Protein AF-I3E205-F1 (afdb_monomer_lite)

InterPro domains:
  IPR008884 Macrocin-O-methyltransferase [PF05711] (7-152)
  IPR008884 Macrocin-O-methyltransferase [PTHR40036] (7-154)
  IPR029063 S-adenosyl-L-methionine-dependent methyltransferase superfamily [G3DSA:3.40.50.150] (1-160)
  IPR029063 S-adenosyl-L-methionine-dependent methyltransferase superfamily [SSF53335] (10-136)

Radius of gyration: 16.09 Å; chains: 1; bounding box: 42×40×38 Å

Foldseek 3Di:
DLVVLPPPFFEAEAEDCQLNPPLVVNLVCCLVVPVPPLRHAREYEDQLQAAQDADPLQCPDPVSVVDPQRDHSRSHDPDRSVVVVVVVQLVSLVPGPPSVRRRYHYDHDDLLPRLVVVCVVCVVGAHSAYEEESSHDRSSVSCCVRHVVRYDPVCSVVCVVVHDYHPNCVVPPD

Secondary structure (DSSP, 8-state):
-HHHHTTS-SEEEEE--TTSHHHHHHHHHHHHH-TT-TT--EEEEE-SSS-S---GGGG-STTTTT-TT-STTTT--SS-HHHHHHHHHHHHHHTSTTTTS--EEEEES-HHHHHHHHHHH-TT--EEEEEE---SHHHHHHHHHHHGGGB-HHHHHHHTTT-PBPTTTTTT--

Structure (mmCIF, N/CA/C/O backbone):
data_AF-I3E205-F1
#
_entry.id   AF-I3E205-F1
#
loop_
_atom_site.group_PDB
_atom_site.id
_atom_site.type_symbol
_atom_site.label_atom_id
_atom_site.label_alt_id
_atom_site.label_comp_id
_atom_site.label_asym_id
_atom_site.label_entity_id
_atom_site.label_seq_id
_atom_site.pdbx_PDB_ins_code
_atom_site.Cartn_x
_atom_site.Cartn_y
_atom_site.Cartn_z
_atom_site.occupancy
_atom_site.B_iso_or_equiv
_atom_site.auth_seq_id
_atom_site.auth_comp_id
_atom_site.auth_asym_id
_atom_site.auth_atom_id
_atom_site.pdbx_PDB_model_num
ATOM 1 N N . MET A 1 1 ? 8.283 5.336 11.218 1.00 75.75 1 MET A N 1
ATOM 2 C CA . MET A 1 1 ? 7.504 5.588 9.987 1.00 75.75 1 MET A CA 1
ATOM 3 C C . MET A 1 1 ? 6.015 5.644 10.292 1.00 75.75 1 MET A C 1
ATOM 5 O O . MET A 1 1 ? 5.513 6.744 10.463 1.00 75.75 1 MET A O 1
ATOM 9 N N . PHE A 1 2 ? 5.347 4.506 10.512 1.00 86.38 2 PHE A N 1
ATOM 10 C CA . PHE A 1 2 ? 3.893 4.426 10.736 1.00 86.38 2 PHE A CA 1
ATOM 11 C C . PHE A 1 2 ? 3.323 5.418 11.772 1.00 86.38 2 PHE A C 1
ATOM 13 O O . PHE A 1 2 ? 2.336 6.096 11.519 1.00 86.38 2 PHE A O 1
ATOM 20 N N . LYS A 1 3 ? 3.976 5.591 12.929 1.00 87.44 3 LYS A N 1
ATOM 21 C CA . LYS A 1 3 ? 3.505 6.533 13.967 1.00 87.44 3 LYS A CA 1
ATOM 22 C C . LYS A 1 3 ? 3.392 7.990 13.487 1.00 87.44 3 LYS A C 1
ATOM 24 O O . LYS A 1 3 ? 2.627 8.749 14.062 1.00 87.44 3 LYS A O 1
ATOM 29 N N . LYS A 1 4 ? 4.139 8.388 12.447 1.00 85.38 4 LYS A N 1
ATOM 30 C CA . LYS A 1 4 ? 4.081 9.748 11.885 1.00 85.38 4 LYS A CA 1
ATOM 31 C C . LYS A 1 4 ? 2.801 9.998 11.084 1.00 85.38 4 LYS A C 1
ATOM 33 O O . LYS A 1 4 ? 2.385 11.145 11.009 1.00 85.38 4 LYS A O 1
ATOM 38 N N . GLN A 1 5 ? 2.187 8.951 10.523 1.00 87.50 5 GLN A N 1
ATOM 39 C CA . GLN A 1 5 ? 0.970 9.078 9.712 1.00 87.50 5 GLN A CA 1
ATOM 40 C C . GLN A 1 5 ? -0.332 8.879 10.505 1.00 87.50 5 GLN A C 1
ATOM 42 O O . GLN A 1 5 ? -1.409 9.138 9.987 1.00 87.50 5 GLN A O 1
ATOM 47 N N . ILE A 1 6 ? -0.260 8.461 11.772 1.00 88.75 6 ILE A N 1
ATOM 48 C CA . ILE A 1 6 ? -1.429 8.011 12.549 1.00 88.75 6 ILE A CA 1
ATOM 49 C C . ILE A 1 6 ? -2.541 9.074 12.675 1.00 88.75 6 ILE A C 1
ATOM 51 O O . ILE A 1 6 ? -3.726 8.768 12.618 1.00 88.75 6 ILE A O 1
ATOM 55 N N . ASN A 1 7 ? -2.168 10.354 12.766 1.00 88.00 7 ASN A N 1
ATOM 56 C CA . ASN A 1 7 ? -3.118 11.468 12.889 1.00 88.00 7 ASN A CA 1
ATOM 57 C C . ASN A 1 7 ? -3.570 12.033 11.533 1.00 88.00 7 ASN A C 1
ATOM 59 O O . ASN A 1 7 ? -4.325 13.001 11.479 1.00 88.00 7 ASN A O 1
ATOM 63 N N . ILE A 1 8 ? -3.100 11.447 10.435 1.00 88.44 8 ILE A N 1
ATOM 64 C CA . ILE A 1 8 ? -3.423 11.842 9.066 1.00 88.44 8 ILE A CA 1
ATOM 65 C C . ILE A 1 8 ? -4.594 10.994 8.603 1.00 88.44 8 ILE A C 1
ATOM 67 O O . ILE A 1 8 ? -4.563 9.778 8.766 1.00 88.44 8 ILE A O 1
ATOM 71 N N . LYS A 1 9 ? -5.628 11.587 8.010 1.00 89.56 9 LYS A N 1
ATOM 72 C CA . LYS A 1 9 ? -6.724 10.810 7.417 1.00 89.56 9 LYS A CA 1
ATOM 73 C C . LYS A 1 9 ? -6.319 10.283 6.045 1.00 89.56 9 LYS A C 1
ATOM 75 O O . LYS A 1 9 ? -5.688 10.994 5.275 1.00 89.56 9 LYS A O 1
ATOM 80 N N . GLY A 1 10 ? -6.700 9.046 5.747 1.00 92.50 10 GLY A N 1
ATOM 81 C CA . GLY A 1 10 ? -6.469 8.428 4.445 1.00 92.50 10 GLY A CA 1
ATOM 82 C C . GLY A 1 10 ? -5.969 6.995 4.543 1.00 92.50 10 GLY A C 1
ATOM 83 O O . GLY A 1 10 ? -5.790 6.450 5.633 1.00 92.50 10 GLY A O 1
ATOM 84 N N . SER A 1 11 ? -5.753 6.404 3.381 1.00 95.44 11 SER A N 1
ATOM 85 C CA . SER A 1 11 ? -5.213 5.060 3.220 1.00 95.44 11 SER A CA 1
ATOM 86 C C . SER A 1 11 ? -3.692 5.097 3.092 1.00 95.44 11 SER A C 1
ATOM 88 O O . SER A 1 11 ? -3.109 6.121 2.728 1.00 95.44 11 SER A O 1
ATOM 90 N N . ILE A 1 12 ? -3.061 3.967 3.392 1.00 94.88 12 ILE A N 1
ATOM 91 C CA . ILE A 1 12 ? -1.647 3.728 3.116 1.00 94.88 12 ILE A CA 1
ATOM 92 C C . ILE A 1 12 ? -1.560 3.072 1.744 1.00 94.88 12 ILE A C 1
ATOM 94 O O . ILE A 1 12 ? -2.228 2.065 1.512 1.00 94.88 12 ILE A O 1
ATOM 98 N N . ILE A 1 13 ? -0.756 3.653 0.860 1.00 95.81 13 ILE A N 1
ATOM 99 C CA . ILE A 1 13 ? -0.499 3.143 -0.482 1.00 95.81 13 ILE A CA 1
ATOM 100 C C . ILE A 1 13 ? 0.923 2.594 -0.538 1.00 95.81 13 ILE A C 1
ATOM 102 O O . ILE A 1 13 ? 1.871 3.293 -0.173 1.00 95.81 13 ILE A O 1
ATOM 106 N N . GLU A 1 14 ? 1.055 1.367 -1.022 1.00 94.56 14 GLU A N 1
ATOM 107 C CA . GLU A 1 14 ? 2.317 0.705 -1.332 1.00 94.56 14 GLU A CA 1
ATOM 108 C C . GLU A 1 14 ? 2.375 0.400 -2.827 1.00 94.56 14 GLU A C 1
ATOM 110 O O . GLU A 1 14 ? 1.424 -0.112 -3.415 1.00 94.56 14 GLU A O 1
ATOM 115 N N . CYS A 1 15 ? 3.481 0.784 -3.443 1.00 93.12 15 CYS A N 1
ATOM 116 C CA . CYS A 1 15 ? 3.749 0.666 -4.866 1.00 93.12 15 CYS A CA 1
ATOM 117 C C . CYS A 1 15 ? 4.943 -0.275 -5.032 1.00 93.12 15 CYS A C 1
ATOM 119 O O . CYS A 1 15 ? 6.055 0.153 -4.749 1.00 93.12 15 CYS A O 1
ATOM 121 N N . GLY A 1 16 ? 4.713 -1.523 -5.439 1.00 90.56 16 GLY A N 1
ATOM 122 C CA . GLY A 1 16 ? 5.689 -2.614 -5.354 1.00 90.56 16 GLY A CA 1
ATOM 123 C C . GLY A 1 16 ? 5.453 -3.424 -4.080 1.00 90.56 16 GLY A C 1
ATOM 124 O O . GLY A 1 16 ? 5.937 -3.071 -3.012 1.00 90.56 16 GLY A O 1
ATOM 125 N N . VAL A 1 17 ? 4.645 -4.477 -4.187 1.00 91.56 17 VAL A N 1
ATOM 126 C CA . VAL A 1 17 ? 4.243 -5.361 -3.082 1.00 91.56 17 VAL A CA 1
ATOM 127 C C . VAL A 1 17 ? 5.201 -6.543 -2.957 1.00 91.56 17 VAL A C 1
ATOM 129 O O . VAL A 1 17 ? 5.512 -6.961 -1.837 1.00 91.56 17 VAL A O 1
ATOM 132 N N . HIS A 1 18 ? 5.668 -7.093 -4.082 1.00 89.38 18 HIS A N 1
ATOM 133 C CA . HIS A 1 18 ? 6.483 -8.307 -4.142 1.00 89.38 18 HIS A CA 1
ATOM 134 C C . HIS A 1 18 ?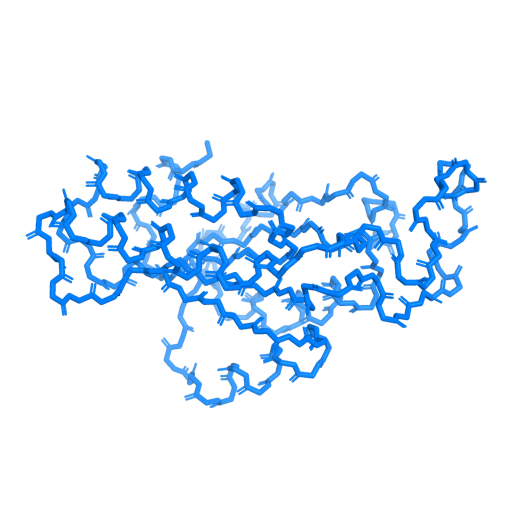 5.853 -9.429 -3.280 1.00 89.38 18 HIS A C 1
ATOM 136 O O . HIS A 1 18 ? 4.658 -9.691 -3.390 1.00 89.38 18 HIS A O 1
ATOM 142 N N . HIS A 1 19 ? 6.598 -10.045 -2.355 1.00 89.56 19 HIS A N 1
ATOM 143 C CA . HIS A 1 19 ? 6.080 -11.045 -1.400 1.00 89.56 19 HIS A CA 1
ATOM 144 C C . HIS A 1 19 ? 5.185 -10.480 -0.268 1.00 89.56 19 HIS A C 1
ATOM 146 O O . HIS A 1 19 ? 4.924 -11.160 0.722 1.00 89.56 19 HIS A O 1
ATOM 152 N N . GLY A 1 20 ? 4.763 -9.215 -0.332 1.00 91.25 20 GLY A N 1
ATOM 153 C CA . GLY A 1 20 ? 3.783 -8.607 0.579 1.00 91.25 20 GLY A CA 1
ATOM 154 C C . GLY A 1 20 ? 4.269 -8.286 1.992 1.00 91.25 20 GLY A C 1
ATOM 155 O O . GLY A 1 20 ? 3.461 -7.964 2.867 1.00 91.25 20 GLY A O 1
ATOM 156 N N . SER A 1 21 ? 5.581 -8.327 2.242 1.00 91.56 21 SER A N 1
ATOM 157 C CA . SER A 1 21 ? 6.150 -8.012 3.561 1.00 91.56 21 SER A CA 1
ATOM 158 C C . SER A 1 21 ? 5.799 -6.597 4.050 1.00 91.56 21 SER A C 1
ATOM 160 O O . SER A 1 21 ? 5.453 -6.427 5.224 1.00 91.56 21 SER A O 1
ATOM 162 N N . GLY A 1 22 ? 5.827 -5.600 3.158 1.00 92.62 22 GLY A N 1
ATOM 163 C CA . GLY A 1 22 ? 5.461 -4.216 3.459 1.00 92.62 22 GLY A CA 1
ATOM 164 C C . GLY A 1 22 ? 3.970 -4.087 3.748 1.00 92.62 22 GLY A C 1
ATOM 165 O O . GLY A 1 22 ? 3.590 -3.715 4.864 1.00 92.62 22 GLY A O 1
ATOM 166 N N . VAL A 1 23 ? 3.131 -4.515 2.800 1.00 96.12 23 VAL A N 1
ATOM 167 C CA . VAL A 1 23 ? 1.665 -4.469 2.915 1.00 96.12 23 VAL A CA 1
ATOM 168 C C . VAL A 1 23 ? 1.189 -5.113 4.220 1.00 96.12 23 VAL A C 1
ATOM 170 O O . VAL A 1 23 ? 0.423 -4.506 4.980 1.00 96.12 23 VAL A O 1
ATOM 173 N N . MET A 1 24 ? 1.694 -6.305 4.547 1.00 97.06 24 MET A N 1
ATOM 174 C CA . MET A 1 24 ? 1.312 -7.010 5.770 1.00 97.06 24 MET A CA 1
ATOM 175 C C . MET A 1 24 ? 1.871 -6.354 7.034 1.00 97.06 24 MET A C 1
ATOM 177 O O . MET A 1 24 ? 1.205 -6.360 8.075 1.00 97.06 24 MET A O 1
ATOM 181 N N . ALA A 1 25 ? 3.056 -5.740 6.978 1.00 96.00 25 ALA A N 1
ATOM 182 C CA . ALA A 1 25 ? 3.576 -4.954 8.093 1.00 96.00 25 ALA A CA 1
ATOM 183 C C . ALA A 1 25 ? 2.689 -3.733 8.376 1.00 96.00 25 ALA A C 1
ATOM 185 O O . ALA A 1 25 ? 2.345 -3.485 9.536 1.00 96.00 25 ALA A O 1
ATOM 186 N N . TRP A 1 26 ? 2.255 -2.998 7.346 1.00 95.94 26 TRP A N 1
ATOM 187 C CA . TRP A 1 26 ? 1.329 -1.876 7.520 1.00 95.94 26 TRP A CA 1
ATOM 188 C C . TRP A 1 26 ? -0.023 -2.321 8.066 1.00 95.94 26 TRP A C 1
ATOM 190 O O . TRP A 1 26 ? -0.559 -1.666 8.964 1.00 95.94 26 TRP A O 1
ATOM 200 N N . ALA A 1 27 ? -0.545 -3.449 7.581 1.00 96.06 27 ALA A N 1
ATOM 201 C CA . ALA A 1 27 ? -1.798 -4.023 8.053 1.00 96.06 27 ALA A CA 1
ATOM 202 C C . ALA A 1 27 ? -1.729 -4.361 9.549 1.00 96.06 27 ALA A C 1
ATOM 204 O O . ALA A 1 27 ? -2.561 -3.890 10.331 1.00 96.06 27 ALA A O 1
ATOM 205 N N . LYS A 1 28 ? -0.685 -5.086 9.973 1.00 95.56 28 LYS A N 1
ATOM 206 C CA . LYS A 1 28 ? -0.458 -5.460 11.378 1.00 95.56 28 LYS A CA 1
ATOM 207 C C . LYS A 1 28 ? -0.245 -4.243 12.274 1.00 95.56 28 LYS A C 1
ATOM 209 O O . LYS A 1 28 ? -0.844 -4.159 13.345 1.00 95.56 28 LYS A O 1
ATOM 214 N N . LEU A 1 29 ? 0.554 -3.269 11.832 1.00 95.56 29 LEU A N 1
ATOM 215 C CA . LEU A 1 29 ? 0.761 -2.021 12.573 1.00 95.56 29 LEU A CA 1
ATOM 216 C C . LEU A 1 29 ? -0.538 -1.223 12.716 1.00 95.56 29 LEU A C 1
ATOM 218 O O . LEU A 1 29 ? -0.803 -0.696 13.794 1.00 95.56 29 LEU A O 1
ATOM 222 N N . SER A 1 30 ? -1.364 -1.163 11.668 1.00 95.12 30 SER A N 1
ATOM 223 C CA . SER A 1 30 ? -2.660 -0.488 11.732 1.00 95.12 30 SER A CA 1
ATOM 224 C C . SER A 1 30 ? -3.638 -1.208 12.652 1.00 95.12 30 SER A C 1
ATOM 226 O O . SER A 1 30 ? -4.279 -0.551 13.463 1.00 95.12 30 SER A O 1
ATOM 228 N N . ALA A 1 31 ? -3.721 -2.537 12.603 1.00 94.25 31 ALA A N 1
ATOM 229 C CA . ALA A 1 31 ? -4.569 -3.290 13.525 1.00 94.25 31 ALA A CA 1
ATOM 230 C C . ALA A 1 31 ? -4.130 -3.124 14.991 1.00 94.25 31 ALA A C 1
ATOM 232 O O . ALA A 1 31 ? -4.979 -2.998 15.870 1.00 94.25 31 ALA A O 1
ATOM 233 N N . ALA A 1 32 ? -2.821 -3.073 15.254 1.00 94.25 32 ALA A N 1
ATOM 234 C CA . ALA A 1 32 ? -2.285 -2.938 16.606 1.00 94.25 32 ALA A CA 1
ATOM 235 C C . ALA A 1 32 ? -2.406 -1.513 17.176 1.00 94.25 32 ALA A C 1
ATOM 237 O O . ALA A 1 32 ? -2.683 -1.342 18.361 1.00 94.25 32 ALA A O 1
ATOM 238 N N . LEU A 1 33 ? -2.159 -0.486 16.358 1.00 94.81 33 LEU A N 1
ATOM 239 C CA . LEU A 1 33 ? -2.061 0.907 16.817 1.00 94.81 33 LEU A CA 1
ATOM 240 C C . LEU A 1 33 ? -3.324 1.730 16.540 1.00 94.81 33 LEU A C 1
ATOM 242 O O . LEU A 1 33 ? -3.542 2.750 17.189 1.00 94.81 33 LEU A O 1
ATOM 246 N N . GLU A 1 34 ? -4.150 1.303 15.586 1.00 93.31 34 GLU A N 1
ATOM 247 C CA . GLU A 1 34 ? -5.383 1.970 15.166 1.00 93.31 34 GLU A CA 1
ATOM 248 C C . GLU A 1 34 ? -6.544 0.956 14.997 1.00 93.31 34 GLU A C 1
ATOM 250 O O . GLU A 1 34 ? -7.165 0.903 13.927 1.00 93.31 34 GLU A O 1
ATOM 255 N N . PRO A 1 35 ? -6.889 0.150 16.024 1.00 88.25 35 PRO A N 1
ATOM 256 C CA . PRO A 1 35 ? -7.815 -0.986 15.888 1.00 88.25 35 PRO A CA 1
ATOM 257 C C . PRO A 1 35 ? -9.214 -0.608 15.376 1.00 88.25 35 PRO A C 1
ATOM 259 O O . PRO A 1 35 ? -9.888 -1.429 14.761 1.00 88.25 35 PRO A O 1
ATOM 262 N N . TYR A 1 36 ? -9.633 0.647 15.574 1.00 89.94 36 TYR A N 1
ATOM 263 C CA . TYR A 1 36 ? -10.939 1.169 15.154 1.00 89.94 36 TYR A CA 1
ATOM 264 C C . TYR A 1 36 ? -10.900 2.011 13.866 1.00 89.94 36 TYR A C 1
ATOM 266 O O . TYR A 1 36 ? -11.919 2.556 13.438 1.00 89.94 36 TYR A O 1
ATOM 274 N N . ALA A 1 37 ? -9.736 2.160 13.223 1.00 89.38 37 ALA A N 1
ATOM 275 C CA . ALA A 1 37 ? -9.597 2.984 12.024 1.00 89.38 37 ALA A CA 1
ATOM 276 C C . ALA A 1 37 ? -10.047 2.238 10.757 1.00 89.38 37 ALA A C 1
ATOM 278 O O . ALA A 1 37 ? -9.229 1.766 9.966 1.00 89.38 37 ALA A O 1
ATOM 279 N N . LEU A 1 38 ? -11.362 2.187 10.534 1.00 87.38 38 LEU A N 1
ATOM 280 C CA . LEU A 1 38 ? -11.978 1.604 9.329 1.00 87.38 38 LEU A CA 1
ATOM 281 C C . LEU A 1 38 ? -11.605 2.335 8.030 1.00 87.38 38 LEU A C 1
ATOM 283 O O . LEU A 1 38 ? -11.555 1.744 6.959 1.00 87.38 38 LEU A O 1
ATOM 287 N N . HIS A 1 39 ? -11.317 3.631 8.130 1.00 87.69 39 HIS A N 1
ATOM 288 C CA . HIS A 1 39 ? -10.903 4.466 7.002 1.00 87.69 39 HIS A CA 1
ATOM 289 C C . HIS A 1 39 ? -9.430 4.265 6.612 1.00 87.69 39 HIS A C 1
ATOM 291 O O . HIS A 1 39 ? -9.012 4.738 5.559 1.00 87.69 39 HIS A O 1
ATOM 297 N N . ARG A 1 40 ? -8.637 3.583 7.453 1.00 94.00 40 ARG A N 1
ATOM 298 C CA . ARG A 1 40 ? -7.233 3.267 7.180 1.00 94.00 40 ARG A CA 1
ATOM 299 C C . ARG A 1 40 ? -7.159 1.944 6.428 1.00 94.00 40 ARG A C 1
ATOM 301 O O . ARG A 1 40 ? -6.990 0.896 7.054 1.00 94.00 40 ARG A O 1
ATOM 308 N N . ARG A 1 41 ? -7.311 1.998 5.108 1.00 96.31 41 ARG A N 1
ATOM 309 C CA . ARG A 1 41 ? -7.056 0.851 4.228 1.00 96.31 41 ARG A CA 1
ATOM 310 C C . ARG A 1 41 ? -5.570 0.782 3.886 1.00 96.31 41 ARG A C 1
ATOM 312 O O . ARG A 1 41 ? -4.899 1.816 3.871 1.00 96.31 41 ARG A O 1
ATOM 319 N N . ILE A 1 42 ? -5.073 -0.423 3.636 1.00 97.38 42 ILE A N 1
ATOM 320 C CA . ILE A 1 42 ? -3.743 -0.668 3.074 1.00 97.38 42 ILE A CA 1
ATOM 321 C C . ILE A 1 42 ? -3.952 -1.128 1.636 1.00 97.38 42 ILE A C 1
ATOM 323 O O . ILE A 1 42 ? -4.656 -2.111 1.421 1.00 97.38 42 ILE A O 1
ATOM 327 N N . ILE A 1 43 ? -3.408 -0.400 0.668 1.00 98.19 43 ILE A N 1
ATOM 328 C CA . ILE A 1 43 ? -3.622 -0.669 -0.755 1.00 98.19 43 ILE A CA 1
ATOM 329 C C . ILE A 1 43 ? -2.261 -0.912 -1.400 1.00 98.19 43 ILE A C 1
ATOM 331 O O . ILE A 1 43 ? -1.413 -0.022 -1.381 1.00 98.19 43 ILE A O 1
ATOM 335 N N . GLY A 1 44 ? -2.059 -2.113 -1.933 1.00 97.50 44 GLY A N 1
ATOM 336 C CA . GLY A 1 44 ? -0.840 -2.517 -2.628 1.00 97.50 44 GLY A CA 1
ATOM 337 C C . GLY A 1 44 ? -1.058 -2.595 -4.136 1.00 97.50 44 GLY A C 1
ATOM 338 O O . GLY A 1 44 ? -2.034 -3.204 -4.571 1.00 97.50 44 GLY A O 1
ATOM 339 N N . PHE A 1 45 ? -0.158 -2.000 -4.914 1.00 97.00 45 PHE A N 1
ATOM 340 C CA . PHE A 1 45 ? -0.125 -2.090 -6.376 1.00 97.00 45 PHE A CA 1
ATOM 341 C C . PHE A 1 45 ? 1.092 -2.895 -6.810 1.00 97.00 45 PHE A C 1
ATOM 343 O O . PHE A 1 45 ? 2.215 -2.542 -6.447 1.00 97.00 45 PHE A O 1
ATOM 350 N N . ASP A 1 46 ? 0.871 -3.951 -7.585 1.00 93.56 46 ASP A N 1
ATOM 351 C CA . ASP A 1 46 ? 1.934 -4.781 -8.150 1.00 93.56 46 ASP A CA 1
ATOM 352 C C . ASP A 1 46 ? 1.413 -5.549 -9.369 1.00 93.56 46 ASP A C 1
ATOM 354 O O . ASP A 1 46 ? 0.217 -5.813 -9.496 1.00 93.56 46 ASP A O 1
ATOM 358 N N . THR A 1 47 ? 2.312 -5.938 -10.259 1.00 90.88 47 THR A N 1
ATOM 359 C CA . THR A 1 47 ? 2.000 -6.822 -11.381 1.00 90.88 47 THR A CA 1
ATOM 360 C C . THR A 1 47 ? 1.847 -8.267 -10.901 1.00 90.88 47 THR A C 1
ATOM 362 O O . THR A 1 47 ? 1.072 -9.022 -11.484 1.00 90.88 47 THR A O 1
ATOM 365 N N . PHE A 1 48 ? 2.557 -8.644 -9.827 1.00 87.31 48 PHE A N 1
ATOM 366 C CA . PHE A 1 48 ? 2.775 -10.016 -9.349 1.00 87.31 48 PHE A CA 1
ATOM 367 C C . PHE A 1 48 ? 3.412 -10.940 -10.402 1.00 87.31 48 PHE A C 1
ATOM 369 O O . PHE A 1 48 ? 3.435 -12.156 -10.246 1.00 87.31 48 PHE A O 1
ATOM 376 N N . GLU A 1 49 ? 3.944 -10.352 -11.472 1.00 81.94 49 GLU A N 1
ATOM 377 C CA . GLU A 1 49 ? 4.543 -11.036 -12.624 1.00 81.94 49 GLU A CA 1
ATOM 378 C C . GLU A 1 49 ? 5.970 -10.513 -12.896 1.00 81.94 49 GLU A C 1
ATOM 380 O O . GLU A 1 49 ? 6.606 -10.883 -13.881 1.00 81.94 49 GLU A O 1
ATOM 385 N N . GLY A 1 50 ? 6.496 -9.665 -12.003 1.00 76.44 50 GLY A N 1
ATOM 386 C CA . GLY A 1 50 ? 7.771 -8.968 -12.167 1.00 76.44 50 GLY A CA 1
ATOM 387 C C . GLY A 1 50 ? 7.659 -7.725 -13.056 1.00 76.44 50 GLY A C 1
ATOM 388 O O . GLY A 1 50 ? 6.568 -7.211 -13.323 1.00 76.44 50 GLY A O 1
ATOM 389 N N . PHE A 1 51 ? 8.796 -7.202 -13.515 1.00 73.69 51 PHE A N 1
ATOM 390 C CA . PHE A 1 51 ? 8.817 -5.985 -14.335 1.00 73.69 51 PHE A CA 1
ATOM 391 C C . PHE A 1 51 ? 8.203 -6.194 -15.730 1.00 73.69 51 PHE A C 1
ATOM 393 O O . PHE A 1 51 ? 8.711 -6.991 -16.520 1.00 73.69 51 PHE A O 1
ATOM 400 N N . CYS A 1 52 ? 7.156 -5.428 -16.068 1.00 70.00 52 CYS A N 1
ATOM 401 C CA . CYS A 1 52 ? 6.504 -5.468 -17.387 1.00 70.00 52 CYS A CA 1
ATOM 402 C C . CYS A 1 52 ? 7.310 -4.745 -18.478 1.00 70.00 52 CYS A C 1
ATOM 404 O O . CYS A 1 52 ? 7.437 -5.241 -19.597 1.00 70.00 52 CYS A O 1
ATOM 406 N N . HIS A 1 53 ? 7.866 -3.576 -18.155 1.00 74.62 53 HIS A N 1
ATOM 407 C CA . HIS A 1 53 ? 8.620 -2.726 -19.074 1.00 74.62 53 HIS A CA 1
ATOM 408 C C . HIS A 1 53 ? 9.799 -2.067 -18.348 1.00 74.62 53 HIS A C 1
ATOM 410 O O . HIS A 1 53 ? 9.766 -1.899 -17.132 1.00 74.62 53 HIS A O 1
ATOM 416 N N . ILE A 1 54 ? 10.858 -1.717 -19.085 1.00 73.19 54 ILE A N 1
ATOM 417 C CA . ILE A 1 54 ? 12.053 -1.061 -18.539 1.00 73.19 54 ILE A CA 1
ATOM 418 C C . ILE A 1 54 ? 12.389 0.130 -19.419 1.00 73.19 54 ILE A C 1
ATOM 420 O O . ILE A 1 54 ? 12.725 -0.045 -20.594 1.00 73.19 54 ILE A O 1
ATOM 424 N N . ALA A 1 55 ? 12.351 1.326 -18.839 1.00 73.62 55 ALA A N 1
ATOM 425 C CA . ALA A 1 55 ? 12.652 2.550 -19.557 1.00 73.62 55 ALA A CA 1
ATOM 426 C C . ALA A 1 55 ? 14.166 2.712 -19.778 1.00 73.62 55 ALA A C 1
ATOM 428 O O . ALA A 1 55 ? 15.006 2.108 -19.101 1.00 73.62 55 ALA A O 1
ATOM 429 N N . ASN A 1 56 ? 14.553 3.570 -20.722 1.00 71.06 56 ASN A N 1
ATOM 430 C CA . ASN A 1 56 ? 15.972 3.854 -20.960 1.00 71.06 56 ASN A CA 1
ATOM 431 C C . ASN A 1 56 ? 16.615 4.518 -19.737 1.00 71.06 56 ASN A C 1
ATOM 433 O O . ASN A 1 56 ? 17.762 4.226 -19.394 1.00 71.06 56 ASN A O 1
ATOM 437 N N . GLU A 1 57 ? 15.843 5.354 -19.048 1.00 71.44 57 GLU A N 1
ATOM 438 C CA . GLU A 1 57 ? 16.151 6.003 -17.784 1.00 71.44 57 GLU A CA 1
ATOM 439 C C . GLU A 1 57 ? 16.543 4.980 -16.714 1.00 71.44 57 GLU A C 1
ATOM 441 O O . GLU A 1 57 ? 17.411 5.268 -15.887 1.00 71.44 57 GLU A O 1
ATOM 446 N N . ASP A 1 58 ? 15.993 3.763 -16.756 1.00 65.25 58 ASP A N 1
ATOM 447 C CA . ASP A 1 58 ? 16.275 2.680 -15.810 1.00 65.25 58 ASP A CA 1
ATOM 448 C C . ASP A 1 58 ? 17.675 2.086 -15.952 1.00 65.25 58 ASP A C 1
ATOM 450 O O . ASP A 1 58 ? 18.224 1.610 -14.967 1.00 65.25 58 ASP A O 1
ATOM 454 N N . ARG A 1 59 ? 18.324 2.245 -17.111 1.00 67.19 59 ARG A N 1
ATOM 455 C CA . ARG A 1 59 ? 19.634 1.643 -17.437 1.00 67.19 59 ARG A CA 1
ATOM 456 C C . ARG A 1 59 ? 20.835 2.578 -17.248 1.00 67.19 59 ARG A C 1
ATOM 458 O O . ARG A 1 59 ? 21.949 2.282 -17.691 1.00 67.19 59 ARG A O 1
A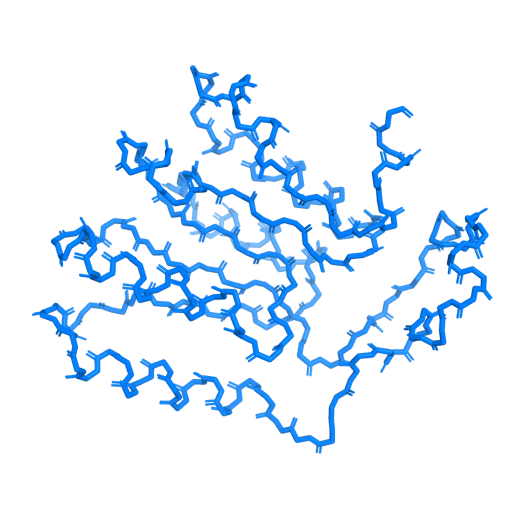TOM 465 N N . THR A 1 60 ? 20.617 3.749 -16.658 1.00 63.75 60 THR A N 1
ATOM 466 C CA . THR A 1 60 ? 21.587 4.858 -16.688 1.00 63.75 60 THR A CA 1
ATOM 467 C C . THR A 1 60 ? 22.616 4.837 -15.554 1.00 63.75 60 THR A C 1
ATOM 469 O O . THR A 1 60 ? 23.707 5.387 -15.718 1.00 63.75 60 THR A O 1
ATOM 472 N N . SER A 1 61 ? 22.327 4.182 -14.427 1.00 62.34 61 SER A N 1
ATOM 473 C CA . SER A 1 61 ? 23.203 4.159 -13.244 1.00 62.34 61 SER A CA 1
ATOM 474 C C . SER A 1 61 ? 24.196 2.985 -13.242 1.00 62.34 61 SER A C 1
ATOM 476 O O . SER A 1 61 ? 24.012 1.970 -13.910 1.00 62.34 61 SER A O 1
ATOM 478 N N . VAL A 1 62 ? 25.285 3.095 -12.475 1.00 59.88 62 VAL A N 1
ATOM 479 C CA . VAL A 1 62 ? 26.245 1.982 -12.309 1.00 59.88 62 VAL A CA 1
ATOM 480 C C . VAL A 1 62 ? 25.583 0.784 -11.615 1.00 59.88 62 VAL A C 1
ATOM 482 O O . VAL A 1 62 ? 25.839 -0.357 -11.986 1.00 59.88 62 VAL A O 1
ATOM 485 N N . GLU A 1 63 ? 24.685 1.046 -10.666 1.00 58.91 63 GLU A N 1
ATOM 486 C CA . GLU A 1 63 ? 23.917 0.030 -9.934 1.00 58.91 63 GLU A CA 1
ATOM 487 C C . GLU A 1 63 ? 22.898 -0.687 -10.829 1.00 58.91 63 GLU A C 1
ATOM 489 O O . GLU A 1 63 ? 22.766 -1.905 -10.753 1.00 58.91 63 GLU A O 1
ATOM 494 N N . SER A 1 64 ? 22.229 0.030 -11.739 1.00 58.62 64 SER A N 1
ATOM 495 C CA . SER A 1 64 ? 21.300 -0.587 -12.700 1.00 58.62 64 SER A CA 1
ATOM 496 C C . SER A 1 64 ? 22.008 -1.495 -13.704 1.00 58.62 64 SER A C 1
ATOM 498 O O . SER A 1 64 ? 21.470 -2.534 -14.065 1.00 58.62 64 SER A O 1
ATOM 500 N N . LYS A 1 65 ? 23.255 -1.184 -14.081 1.00 58.84 65 LYS A N 1
ATOM 501 C CA . LYS A 1 65 ? 24.081 -2.054 -14.941 1.00 58.84 65 LYS A CA 1
ATOM 502 C C . LYS A 1 65 ? 24.518 -3.359 -14.270 1.00 58.84 65 LYS A C 1
ATOM 504 O O . LYS A 1 65 ? 24.920 -4.285 -14.969 1.00 58.84 65 LYS A O 1
ATOM 509 N N . GLN A 1 66 ? 24.488 -3.424 -12.939 1.00 60.62 66 GLN A N 1
ATOM 510 C CA . GLN A 1 66 ? 24.860 -4.611 -12.162 1.00 60.62 66 GLN A CA 1
ATOM 511 C C . GLN A 1 66 ? 23.640 -5.380 -11.635 1.00 60.62 66 GLN A C 1
ATOM 513 O O . GLN A 1 66 ? 23.791 -6.517 -11.182 1.00 60.62 66 GLN A O 1
ATOM 518 N N . ASN A 1 67 ? 22.442 -4.789 -11.703 1.00 66.06 67 ASN A N 1
ATOM 519 C CA . ASN A 1 67 ? 21.215 -5.427 -11.253 1.00 66.06 67 ASN A CA 1
ATOM 520 C C . ASN A 1 67 ? 20.743 -6.466 -12.282 1.00 66.06 67 ASN A C 1
ATOM 522 O O . ASN A 1 67 ? 20.216 -6.120 -13.337 1.00 66.06 67 ASN A O 1
ATOM 526 N N . LYS A 1 68 ? 20.924 -7.749 -11.953 1.00 65.88 68 LYS A N 1
ATOM 527 C CA . LYS A 1 68 ? 20.486 -8.879 -12.788 1.00 65.88 68 LYS A CA 1
ATOM 528 C C . LYS A 1 68 ? 18.965 -8.958 -12.938 1.00 65.88 68 LYS A C 1
ATOM 530 O O . LYS A 1 68 ? 18.498 -9.495 -13.934 1.00 65.88 68 LYS A O 1
ATOM 535 N N . GLU A 1 69 ? 18.223 -8.395 -11.987 1.00 71.19 69 GLU A N 1
ATOM 536 C CA . GLU A 1 69 ? 16.760 -8.347 -12.008 1.00 71.19 69 GLU A CA 1
ATOM 537 C C . GLU A 1 69 ? 16.222 -7.186 -12.859 1.00 71.19 69 GLU A C 1
ATOM 539 O O . GLU A 1 69 ? 15.025 -7.106 -13.096 1.00 71.19 69 GLU A O 1
ATOM 544 N N . LEU A 1 70 ? 17.068 -6.285 -13.377 1.00 71.75 70 LEU A N 1
ATOM 545 C CA . LEU A 1 70 ? 16.630 -5.187 -14.249 1.00 71.75 70 LEU A CA 1
ATOM 546 C C . LEU A 1 70 ? 16.407 -5.664 -15.699 1.00 71.75 70 LEU A C 1
ATOM 548 O O . LEU A 1 70 ? 16.994 -5.153 -16.658 1.00 71.75 70 LEU A O 1
ATOM 552 N N . GLN A 1 71 ? 15.552 -6.669 -15.851 1.00 71.56 71 GLN A N 1
ATOM 553 C CA . GLN A 1 71 ? 15.085 -7.236 -17.113 1.00 71.56 71 GLN A CA 1
ATOM 554 C C . GLN A 1 71 ? 13.575 -7.500 -17.038 1.00 71.56 71 GLN A C 1
ATOM 556 O O . GLN A 1 71 ? 13.009 -7.561 -15.949 1.00 71.56 71 GLN A O 1
ATOM 561 N N . VAL A 1 72 ? 12.910 -7.627 -18.188 1.00 70.44 72 VAL A N 1
ATOM 562 C CA . VAL A 1 72 ? 11.479 -7.973 -18.221 1.00 70.44 72 VAL A CA 1
ATOM 563 C C . VAL A 1 72 ? 11.283 -9.318 -17.513 1.00 70.44 72 VAL A C 1
ATOM 565 O O . VAL A 1 72 ? 12.010 -10.268 -17.802 1.00 70.44 72 VAL A O 1
ATOM 568 N N . GLY A 1 73 ? 10.343 -9.377 -16.567 1.00 69.69 73 GLY A N 1
ATOM 569 C CA . GLY A 1 73 ? 10.123 -10.535 -15.693 1.00 69.69 73 GLY A CA 1
ATOM 570 C C . GLY A 1 73 ? 11.127 -10.682 -14.540 1.00 69.69 73 GLY A C 1
ATOM 571 O O . GLY A 1 73 ? 11.079 -11.677 -13.819 1.00 69.69 73 GLY A O 1
ATOM 572 N N . GLY A 1 74 ? 12.033 -9.724 -14.330 1.00 69.69 74 GLY A N 1
ATOM 573 C CA . GLY A 1 74 ? 12.838 -9.665 -13.108 1.00 69.69 74 GLY A CA 1
ATOM 574 C C . GLY A 1 74 ? 11.957 -9.484 -11.873 1.00 69.69 74 GLY A C 1
ATOM 575 O O . GLY A 1 74 ? 10.913 -8.832 -11.958 1.00 69.69 74 GLY A O 1
ATOM 576 N N . PHE A 1 75 ? 12.348 -10.112 -10.761 1.00 69.69 75 PHE A N 1
ATOM 577 C CA . PHE A 1 75 ? 11.516 -10.305 -9.559 1.00 69.69 75 PHE A CA 1
ATOM 578 C C . PHE A 1 75 ? 10.223 -11.118 -9.763 1.00 69.69 75 PHE A C 1
ATOM 580 O O . PHE A 1 75 ? 9.368 -11.144 -8.876 1.00 69.69 75 PHE A O 1
ATOM 587 N N . SER A 1 76 ? 10.059 -11.806 -10.899 1.00 73.62 76 SER A N 1
ATOM 588 C CA . SER A 1 76 ? 9.005 -12.818 -11.016 1.00 73.62 76 SER A CA 1
ATOM 589 C C . SER A 1 76 ? 9.310 -14.012 -10.112 1.00 73.62 76 SER A C 1
ATOM 591 O O . SER A 1 76 ? 10.462 -14.330 -9.809 1.00 73.62 76 SER A O 1
ATOM 593 N N . THR A 1 77 ? 8.252 -14.676 -9.661 1.00 72.25 77 THR A N 1
ATOM 594 C CA . THR A 1 77 ? 8.348 -15.856 -8.800 1.00 72.25 77 THR A CA 1
ATOM 595 C C . THR A 1 77 ? 7.667 -17.029 -9.492 1.00 72.25 77 THR A C 1
ATOM 597 O O . THR A 1 77 ? 6.756 -16.836 -10.294 1.00 72.25 77 THR A O 1
ATOM 600 N N . GLU A 1 78 ? 8.118 -18.253 -9.215 1.00 72.12 78 GLU A N 1
ATOM 601 C CA . GLU A 1 78 ? 7.559 -19.462 -9.845 1.00 72.12 78 GLU A CA 1
ATOM 602 C C . GLU A 1 78 ? 6.160 -19.837 -9.313 1.00 72.12 78 GLU A C 1
ATOM 604 O O . GLU A 1 78 ? 5.505 -20.723 -9.862 1.00 72.12 78 GLU A O 1
ATOM 609 N N . HIS A 1 79 ? 5.696 -19.176 -8.249 1.00 77.75 79 HIS A N 1
ATOM 610 C CA . HIS A 1 79 ? 4.441 -19.465 -7.557 1.00 77.75 79 HIS A CA 1
ATOM 611 C C . HIS A 1 79 ? 3.506 -18.249 -7.570 1.00 77.75 79 HIS A C 1
ATOM 613 O O . HIS A 1 79 ? 3.961 -17.112 -7.678 1.00 77.75 79 HIS A O 1
ATOM 619 N N . ASP A 1 80 ? 2.196 -18.482 -7.447 1.00 86.50 80 ASP A N 1
ATOM 620 C CA . ASP A 1 80 ? 1.197 -17.409 -7.436 1.00 86.50 80 ASP A CA 1
ATOM 621 C C . ASP A 1 80 ? 1.198 -16.666 -6.088 1.00 86.50 80 ASP A C 1
ATOM 623 O O . ASP A 1 80 ? 0.430 -16.955 -5.170 1.00 86.50 80 ASP A O 1
ATOM 627 N N . VAL A 1 81 ? 2.097 -15.686 -5.975 1.00 90.19 81 VAL A N 1
ATOM 628 C CA . VAL A 1 81 ? 2.220 -14.815 -4.797 1.00 90.19 81 VAL A CA 1
ATOM 629 C C . VAL A 1 81 ? 0.942 -14.014 -4.551 1.00 90.19 81 VAL A C 1
ATOM 631 O O . VAL A 1 81 ? 0.645 -13.676 -3.405 1.00 90.19 81 VAL A O 1
ATOM 634 N N . TYR A 1 82 ? 0.174 -13.699 -5.598 1.00 93.06 82 TYR A N 1
ATOM 635 C CA . TYR A 1 82 ? -1.082 -12.979 -5.427 1.00 93.06 82 TYR A CA 1
ATOM 636 C C . TYR A 1 82 ? -2.093 -13.844 -4.676 1.00 93.06 82 TYR A C 1
ATOM 638 O O . TYR A 1 82 ? -2.670 -13.376 -3.695 1.00 93.06 82 TYR A O 1
ATOM 646 N N . GLU A 1 83 ? -2.276 -15.097 -5.095 1.00 92.88 83 GLU A N 1
ATOM 647 C CA . GLU A 1 83 ? -3.172 -16.042 -4.424 1.00 92.88 83 GLU A CA 1
ATOM 648 C C . GLU A 1 83 ? -2.723 -16.316 -2.981 1.00 92.88 83 GLU A C 1
ATOM 650 O O . GLU A 1 83 ? -3.523 -16.169 -2.055 1.00 92.88 83 GLU A O 1
ATOM 655 N N . GLU A 1 84 ? -1.431 -16.578 -2.763 1.00 93.44 84 GLU A N 1
ATOM 656 C CA . GLU A 1 84 ? -0.873 -16.780 -1.418 1.00 93.44 84 GLU A CA 1
ATOM 657 C C . GLU A 1 84 ? -1.133 -15.567 -0.506 1.00 93.44 84 GLU A C 1
ATOM 659 O O . GLU A 1 84 ? -1.566 -15.704 0.643 1.00 93.44 84 GLU A O 1
ATOM 664 N N . LEU A 1 85 ? -0.928 -14.346 -1.010 1.00 95.50 85 LEU A N 1
ATOM 665 C CA . LEU A 1 85 ? -1.200 -13.141 -0.232 1.00 95.50 85 LEU A CA 1
ATOM 666 C C . LEU A 1 85 ? -2.686 -12.952 0.063 1.00 95.50 85 LEU A C 1
ATOM 668 O O . LEU A 1 85 ? -3.011 -12.470 1.147 1.00 95.50 85 LEU A O 1
ATOM 672 N N . GLN A 1 86 ? -3.588 -13.327 -0.845 1.00 96.44 86 GLN A N 1
ATOM 673 C CA . GLN A 1 86 ? -5.026 -13.290 -0.564 1.00 96.44 86 GLN A CA 1
ATOM 674 C C . GLN A 1 86 ? -5.387 -14.230 0.594 1.00 96.44 86 GLN A C 1
ATOM 676 O O . GLN A 1 86 ? -6.147 -13.834 1.483 1.00 96.44 86 GLN A O 1
ATOM 681 N N . GLU A 1 87 ? -4.799 -15.428 0.651 1.00 96.44 87 GLU A N 1
ATOM 682 C CA . GLU A 1 87 ? -4.983 -16.354 1.777 1.00 96.44 87 GLU A CA 1
ATOM 683 C C . GLU A 1 87 ? -4.443 -15.772 3.091 1.00 96.44 87 GLU A C 1
ATOM 685 O O . GLU A 1 87 ? -5.132 -15.786 4.116 1.00 96.44 87 GLU A O 1
ATOM 690 N N . LEU A 1 88 ? -3.246 -15.179 3.065 1.00 96.25 88 LEU A N 1
ATOM 691 C CA . LEU A 1 88 ? -2.641 -14.539 4.237 1.00 96.25 88 LEU A CA 1
ATOM 692 C C . LEU A 1 88 ? -3.429 -13.313 4.718 1.00 96.25 88 LEU A C 1
ATOM 694 O O . LEU A 1 88 ? -3.535 -13.078 5.925 1.00 96.25 88 LEU A O 1
ATOM 698 N N . ILE A 1 89 ? -3.983 -12.522 3.796 1.00 97.25 89 ILE A N 1
ATOM 699 C CA . ILE A 1 89 ? -4.859 -11.387 4.108 1.00 97.25 89 ILE A CA 1
ATOM 700 C C . ILE A 1 89 ? -6.144 -11.886 4.758 1.00 97.25 89 ILE A C 1
ATOM 702 O O . ILE A 1 89 ? -6.578 -11.300 5.750 1.00 97.25 89 ILE A O 1
ATOM 706 N N . LYS A 1 90 ? -6.728 -12.972 4.242 1.00 96.62 90 LYS A N 1
ATOM 707 C CA . LYS A 1 90 ? -7.916 -13.587 4.831 1.00 96.62 90 LYS A CA 1
ATOM 708 C C . LYS A 1 90 ? -7.643 -14.049 6.264 1.00 96.62 90 LYS A C 1
ATOM 710 O O . LYS A 1 90 ? -8.394 -13.684 7.162 1.00 96.62 90 LYS A O 1
ATOM 715 N N . GLU A 1 91 ? -6.554 -14.780 6.492 1.00 96.62 91 GLU A N 1
ATOM 716 C CA . GLU A 1 91 ? -6.161 -15.224 7.837 1.00 96.62 91 GLU A CA 1
ATOM 717 C C . GLU A 1 91 ? -5.915 -14.030 8.775 1.00 96.62 91 GLU A C 1
ATOM 719 O O . GLU A 1 91 ? -6.336 -14.020 9.932 1.00 96.62 91 GLU A O 1
ATOM 724 N N . PHE A 1 92 ? -5.263 -12.976 8.280 1.00 96.06 92 PHE A N 1
ATOM 725 C CA . PHE A 1 92 ? -5.074 -11.745 9.043 1.00 96.06 92 PHE A CA 1
ATOM 726 C C . PHE A 1 92 ? -6.404 -11.076 9.414 1.00 96.06 92 PHE A C 1
ATOM 728 O O . PHE A 1 92 ? -6.564 -10.617 10.550 1.00 96.06 92 PHE A O 1
ATOM 735 N N . ASP A 1 93 ? -7.341 -11.005 8.469 1.00 94.81 93 ASP A N 1
ATOM 736 C CA . ASP A 1 93 ? -8.653 -10.420 8.694 1.00 94.81 93 ASP A CA 1
ATOM 737 C C . ASP A 1 93 ? -9.436 -11.241 9.718 1.00 94.81 93 ASP A C 1
ATOM 739 O O . ASP A 1 93 ? -9.919 -10.650 10.678 1.00 94.81 93 ASP A O 1
ATOM 743 N N . ASP A 1 94 ? -9.450 -12.571 9.627 1.00 94.94 94 ASP A N 1
ATOM 744 C CA . ASP A 1 94 ? -10.159 -13.457 10.563 1.00 94.94 94 ASP A CA 1
ATOM 745 C C . ASP A 1 94 ? -9.721 -13.261 12.033 1.00 94.94 94 ASP A C 1
ATOM 747 O O . ASP A 1 94 ? -10.533 -13.406 12.952 1.00 94.94 94 ASP A O 1
ATOM 751 N N . ASN A 1 95 ? -8.473 -12.834 12.264 1.00 92.75 95 ASN A N 1
ATOM 752 C CA . ASN A 1 95 ? -7.870 -12.684 13.592 1.00 92.75 95 ASN A CA 1
ATOM 753 C C . ASN A 1 95 ? -7.881 -11.252 14.177 1.00 92.75 95 ASN A C 1
ATOM 755 O O . ASN A 1 95 ? -7.342 -11.037 15.269 1.00 92.75 95 ASN A O 1
ATOM 759 N N . ARG A 1 96 ? -8.467 -10.245 13.508 1.00 93.12 96 ARG A N 1
ATOM 760 C CA . ARG A 1 96 ? -8.502 -8.854 14.023 1.00 93.12 96 ARG A CA 1
ATOM 761 C C . ARG A 1 96 ? -9.886 -8.400 14.489 1.00 93.12 96 ARG A C 1
ATOM 763 O O . ARG A 1 96 ? -10.915 -8.880 14.039 1.00 93.12 96 ARG A O 1
ATOM 770 N N . TYR A 1 97 ? -9.912 -7.382 15.353 1.00 87.94 97 TYR A N 1
ATOM 771 C CA . TYR A 1 97 ? -11.128 -6.926 16.050 1.00 87.94 97 TYR A CA 1
ATOM 772 C C . TYR A 1 97 ? -12.301 -6.506 15.135 1.00 87.94 97 TYR A C 1
ATOM 774 O O . TYR A 1 97 ? -13.454 -6.663 15.517 1.00 87.94 97 TYR A O 1
ATOM 782 N N . LEU A 1 98 ? -12.025 -5.967 13.940 1.00 89.50 98 LEU A N 1
ATOM 783 C CA . LEU A 1 98 ? -13.038 -5.515 12.965 1.00 89.50 98 LEU A CA 1
ATOM 784 C C . LEU A 1 98 ? -13.008 -6.344 11.671 1.00 89.50 98 LEU A C 1
ATOM 786 O O . LEU A 1 98 ? -13.025 -5.781 10.571 1.00 89.50 98 LEU A O 1
ATOM 790 N N . ASN A 1 99 ? -12.884 -7.664 11.810 1.00 90.75 99 ASN A N 1
ATOM 791 C CA . ASN A 1 99 ? -12.691 -8.628 10.723 1.00 90.75 99 ASN A CA 1
ATOM 792 C C . ASN A 1 99 ? -13.740 -8.575 9.599 1.00 90.75 99 ASN A C 1
ATOM 794 O O . ASN A 1 99 ? -13.424 -8.880 8.457 1.00 90.75 99 ASN A O 1
ATOM 798 N N . GLN A 1 100 ? -14.951 -8.093 9.872 1.00 92.00 100 GLN A N 1
ATOM 799 C CA . GLN A 1 100 ? -16.021 -7.956 8.883 1.00 92.00 100 GLN A CA 1
ATOM 800 C C . GLN A 1 100 ? -15.788 -6.854 7.829 1.00 92.00 100 GLN A C 1
ATOM 802 O O . GLN A 1 100 ? -16.523 -6.779 6.846 1.00 92.00 100 GLN A O 1
ATOM 807 N N . PHE A 1 101 ? -14.808 -5.967 8.032 1.00 92.94 101 PHE A N 1
ATOM 808 C CA . PHE A 1 101 ? -14.496 -4.872 7.107 1.00 92.94 101 PHE A CA 1
ATOM 809 C C . PHE A 1 101 ? -13.107 -5.050 6.509 1.00 92.94 101 PHE A C 1
ATOM 811 O O . PHE A 1 101 ? -12.158 -4.83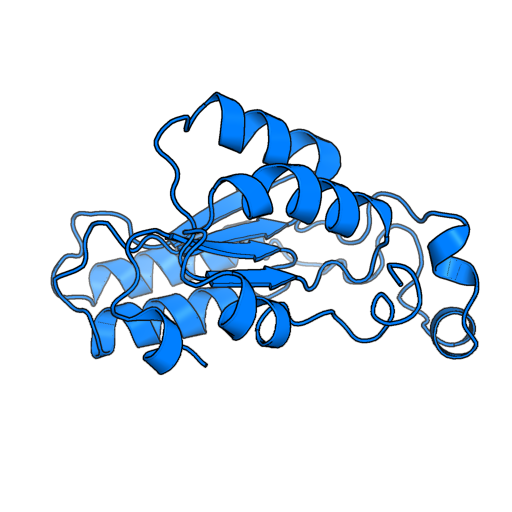3 7.258 1.00 92.94 101 PHE A O 1
ATOM 818 N N . PRO A 1 102 ? -12.945 -5.347 5.210 1.00 93.75 102 PRO A N 1
ATOM 819 C CA . PRO A 1 102 ? -11.633 -5.609 4.623 1.00 93.75 102 PRO A CA 1
ATOM 820 C C . PRO A 1 102 ? -10.629 -4.482 4.890 1.00 93.75 102 PRO A C 1
ATOM 822 O O . PRO A 1 102 ? -10.959 -3.294 4.780 1.00 93.75 102 PRO A O 1
ATOM 825 N N . LYS A 1 103 ? -9.402 -4.854 5.266 1.00 95.31 103 LYS A N 1
ATOM 826 C CA . LYS A 1 103 ? -8.345 -3.893 5.627 1.00 95.31 103 LYS A CA 1
ATOM 827 C C . LYS A 1 103 ? -7.312 -3.716 4.521 1.00 95.31 103 LYS A C 1
ATOM 829 O O . LYS A 1 103 ? -6.840 -2.594 4.315 1.00 95.31 103 LYS A O 1
ATOM 834 N N . VAL A 1 104 ? -6.962 -4.810 3.851 1.00 97.50 104 VAL A N 1
ATOM 835 C CA . VAL A 1 104 ? -5.927 -4.868 2.818 1.00 97.50 104 VAL A CA 1
ATOM 836 C C . VAL A 1 104 ? -6.577 -5.076 1.457 1.00 97.50 104 VAL A C 1
ATOM 838 O O . VAL A 1 104 ? -7.491 -5.881 1.321 1.00 97.50 104 VAL A O 1
ATOM 841 N N . PHE A 1 105 ? -6.108 -4.334 0.460 1.00 97.56 105 PHE A N 1
ATOM 842 C CA . PHE A 1 105 ? -6.580 -4.397 -0.915 1.00 97.56 105 PHE A CA 1
ATOM 843 C C . PHE A 1 105 ? -5.368 -4.515 -1.833 1.00 97.56 105 PHE A C 1
ATOM 845 O O . PHE A 1 105 ? -4.472 -3.676 -1.777 1.00 97.56 105 PHE A O 1
ATOM 852 N N . LEU A 1 106 ? -5.344 -5.542 -2.676 1.00 97.62 106 LEU A N 1
ATOM 853 C CA . LEU A 1 106 ? -4.299 -5.731 -3.678 1.00 97.62 106 LEU A CA 1
ATOM 854 C C . LEU A 1 106 ? -4.865 -5.421 -5.059 1.00 97.62 106 LEU A C 1
ATOM 856 O O . LEU A 1 106 ? -5.897 -5.969 -5.450 1.00 97.62 106 LEU A O 1
ATOM 860 N N . VAL A 1 107 ? -4.180 -4.552 -5.790 1.00 97.06 107 VAL A N 1
ATOM 861 C CA . VAL A 1 107 ? -4.494 -4.193 -7.170 1.00 97.06 107 VAL A CA 1
ATOM 862 C C . VAL A 1 107 ? -3.433 -4.833 -8.056 1.00 97.06 107 VAL A C 1
ATOM 864 O O . VAL A 1 107 ? -2.291 -4.378 -8.082 1.00 97.06 107 VAL A O 1
ATOM 867 N N . LYS A 1 108 ? -3.819 -5.917 -8.740 1.00 95.00 108 LYS A N 1
ATOM 868 C CA . LYS A 1 108 ? -2.956 -6.634 -9.681 1.00 95.00 108 LYS A CA 1
ATOM 869 C C . LYS A 1 108 ? -2.956 -5.935 -11.044 1.00 95.00 108 LYS A C 1
ATOM 871 O O . LYS A 1 108 ? -4.028 -5.692 -11.599 1.00 95.00 108 LYS A O 1
ATOM 876 N N . GLY A 1 109 ? -1.773 -5.663 -11.587 1.00 93.69 109 GLY A N 1
ATOM 877 C CA . GLY A 1 109 ? -1.572 -5.179 -12.954 1.00 93.69 109 GLY A CA 1
ATOM 878 C C . GLY A 1 109 ? -0.472 -4.126 -13.067 1.00 93.69 109 GLY A C 1
ATOM 879 O O . GLY A 1 109 ? 0.174 -3.771 -12.083 1.00 93.69 109 GLY A O 1
ATOM 880 N N . ASP A 1 110 ? -0.271 -3.608 -14.279 1.00 92.75 110 ASP A N 1
ATOM 881 C CA . ASP A 1 110 ? 0.690 -2.531 -14.516 1.00 92.75 110 ASP A CA 1
ATOM 882 C C . ASP A 1 110 ? 0.255 -1.264 -13.766 1.00 92.75 110 ASP A C 1
ATOM 884 O O . ASP A 1 110 ? -0.858 -0.756 -13.934 1.00 92.75 110 ASP A O 1
ATOM 888 N N . ALA A 1 111 ? 1.131 -0.749 -12.907 1.00 92.94 111 ALA A N 1
ATOM 889 C CA . ALA A 1 111 ? 0.895 0.461 -12.130 1.00 92.94 111 ALA A CA 1
ATOM 890 C C . ALA A 1 111 ? 0.582 1.688 -13.004 1.00 92.94 111 ALA A C 1
ATOM 892 O O . ALA A 1 111 ? -0.180 2.558 -12.580 1.00 92.94 111 ALA A O 1
ATOM 893 N N . THR A 1 112 ? 1.119 1.756 -14.224 1.00 93.69 112 THR A N 1
ATOM 894 C CA . THR A 1 112 ? 0.865 2.859 -15.161 1.00 93.69 112 THR A CA 1
ATOM 895 C C . THR A 1 112 ? -0.587 2.914 -15.642 1.00 93.69 112 THR A C 1
ATOM 897 O O . THR A 1 112 ? -1.087 3.999 -15.933 1.00 93.69 112 THR A O 1
ATOM 900 N N . GLU A 1 113 ? -1.296 1.782 -15.645 1.00 96.06 113 GLU A N 1
ATOM 901 C CA . GLU A 1 113 ? -2.709 1.685 -16.031 1.00 96.06 113 GLU A CA 1
ATOM 902 C C . GLU A 1 113 ? -3.637 1.619 -14.810 1.00 96.06 113 GLU A C 1
ATOM 904 O O . GLU A 1 113 ? -4.671 2.292 -14.735 1.00 96.06 113 GLU A O 1
ATOM 909 N N . THR A 1 114 ? -3.257 0.807 -13.824 1.00 97.25 114 THR A N 1
ATOM 910 C CA . THR A 1 114 ? -4.076 0.514 -12.645 1.00 97.25 114 THR A CA 1
ATOM 911 C C . THR A 1 114 ? -4.183 1.695 -11.685 1.00 97.25 114 THR A C 1
ATOM 913 O O . THR A 1 114 ? -5.258 1.902 -11.122 1.00 97.25 114 THR A O 1
ATOM 916 N N . ILE A 1 115 ? -3.129 2.503 -11.508 1.00 97.25 115 ILE A N 1
ATOM 917 C CA . ILE A 1 115 ? -3.164 3.670 -10.612 1.00 97.25 115 ILE A CA 1
ATOM 918 C C . ILE A 1 115 ? -4.146 4.736 -11.124 1.00 97.25 115 ILE A C 1
ATOM 920 O O . ILE A 1 115 ? -5.031 5.116 -10.348 1.00 97.25 115 ILE A O 1
ATOM 924 N N . PRO A 1 116 ? -4.070 5.206 -12.389 1.00 97.56 116 PRO A N 1
ATOM 925 C CA . PRO A 1 116 ? -5.045 6.155 -12.925 1.00 97.56 116 PRO A CA 1
ATOM 926 C C . PRO A 1 116 ? -6.482 5.661 -12.781 1.00 97.56 116 PRO A C 1
ATOM 928 O O . PRO A 1 116 ? -7.327 6.374 -12.234 1.00 97.56 116 PRO A O 1
ATOM 931 N N . LYS A 1 117 ? -6.731 4.406 -13.178 1.00 97.94 117 LYS A N 1
ATOM 932 C CA . LYS A 1 117 ? -8.048 3.774 -13.083 1.00 97.94 117 LYS A CA 1
ATOM 933 C C . LYS A 1 117 ? -8.555 3.727 -11.641 1.00 97.94 117 LYS A C 1
ATOM 935 O O . LYS A 1 117 ? -9.677 4.140 -11.365 1.00 97.94 117 LYS A O 1
ATOM 940 N N . TYR A 1 118 ? -7.717 3.297 -10.698 1.00 97.88 118 TYR A N 1
ATOM 941 C CA . TYR A 1 118 ? -8.089 3.225 -9.285 1.00 97.88 118 TYR A CA 1
ATOM 942 C C . TYR A 1 118 ? -8.453 4.602 -8.721 1.00 97.88 118 TYR A C 1
ATOM 944 O O . TYR A 1 118 ? -9.404 4.738 -7.951 1.00 97.88 118 TYR A O 1
ATOM 952 N N . VAL A 1 119 ? -7.702 5.637 -9.095 1.00 97.06 119 VAL A N 1
ATOM 953 C CA . VAL A 1 119 ? -7.901 7.013 -8.626 1.00 97.06 119 VAL A CA 1
ATOM 954 C C . VAL A 1 119 ? -9.165 7.650 -9.217 1.00 97.06 119 VAL A C 1
ATOM 956 O O . VAL A 1 119 ? -9.812 8.450 -8.526 1.00 97.06 119 VAL A O 1
ATOM 959 N N . GLU A 1 120 ? -9.529 7.288 -10.449 1.00 97.50 120 GLU A N 1
ATOM 960 C CA . GLU A 1 120 ? -10.788 7.664 -11.104 1.00 97.50 120 GLU A CA 1
ATOM 961 C C . GLU A 1 120 ? -11.995 6.969 -10.457 1.00 97.50 120 GLU A C 1
ATOM 963 O O . GLU A 1 120 ? -12.964 7.633 -10.089 1.00 97.50 120 GLU A O 1
ATOM 968 N N . GLU A 1 121 ? -11.907 5.657 -10.223 1.00 97.56 121 GLU A N 1
ATOM 969 C CA . GLU A 1 121 ? -12.958 4.865 -9.567 1.00 97.56 121 GLU A CA 1
ATOM 970 C C . GLU A 1 121 ? -13.137 5.238 -8.082 1.00 97.56 121 GLU A C 1
ATOM 972 O O . GLU A 1 121 ? -14.217 5.074 -7.509 1.00 97.56 121 GLU A O 1
ATOM 977 N N . ASN A 1 122 ? -12.095 5.792 -7.451 1.00 96.62 122 ASN A N 1
ATOM 978 C CA . ASN A 1 122 ? -12.089 6.204 -6.047 1.00 96.62 122 ASN A CA 1
ATOM 979 C C . ASN A 1 122 ? -11.809 7.716 -5.910 1.00 96.62 122 ASN A C 1
ATOM 981 O O . ASN A 1 122 ? -10.764 8.129 -5.383 1.00 96.62 122 ASN A O 1
ATOM 985 N N . PRO A 1 123 ? -12.755 8.594 -6.301 1.00 95.12 123 PRO A N 1
ATOM 986 C CA . PRO A 1 123 ? -12.560 10.047 -6.237 1.00 95.12 123 PRO A CA 1
ATOM 987 C C . PRO A 1 123 ? -12.403 10.568 -4.799 1.00 95.12 123 PRO A C 1
ATOM 989 O O . PRO A 1 123 ? -11.820 11.623 -4.575 1.00 95.12 123 PRO A O 1
ATOM 992 N N . HIS A 1 124 ? -12.876 9.806 -3.811 1.00 94.12 124 HIS A N 1
ATOM 993 C CA . HIS A 1 124 ? -12.788 10.112 -2.383 1.00 94.12 124 HIS A CA 1
ATOM 994 C C . HIS A 1 124 ? -11.503 9.581 -1.717 1.00 94.12 124 HIS A C 1
ATOM 996 O O . HIS A 1 124 ? -11.353 9.695 -0.499 1.00 94.12 124 HIS A O 1
ATOM 1002 N N . LEU A 1 125 ? -10.585 8.979 -2.485 1.00 95.12 125 LEU A N 1
ATOM 1003 C CA . LEU A 1 125 ? -9.313 8.490 -1.960 1.00 95.12 125 LEU A CA 1
ATOM 1004 C C . LEU A 1 125 ? -8.492 9.648 -1.382 1.00 95.12 125 LEU A C 1
ATOM 1006 O O . LEU A 1 125 ? -8.143 10.590 -2.096 1.00 95.12 125 LEU A O 1
ATOM 1010 N N . LEU A 1 126 ? -8.136 9.507 -0.107 1.00 94.31 126 LEU A N 1
ATOM 1011 C CA . LEU A 1 126 ? -7.120 10.295 0.582 1.00 94.31 126 LEU A CA 1
ATOM 1012 C C . LEU A 1 126 ? -5.933 9.395 0.910 1.00 94.31 126 LEU A C 1
ATOM 1014 O O . LEU A 1 126 ? -6.128 8.238 1.294 1.00 94.31 126 LEU A O 1
ATOM 1018 N N . VAL A 1 127 ? -4.723 9.936 0.809 1.00 93.19 127 VAL A N 1
ATOM 1019 C CA . VAL A 1 127 ? -3.477 9.200 1.050 1.00 93.19 127 VAL A CA 1
ATOM 1020 C C . VAL A 1 127 ? -2.792 9.744 2.301 1.00 93.19 127 VAL A C 1
ATOM 1022 O O . VAL A 1 127 ? -2.427 10.918 2.362 1.00 93.19 127 VAL A O 1
ATOM 1025 N N . SER A 1 128 ? -2.614 8.885 3.307 1.00 91.25 128 SER A N 1
ATOM 1026 C CA . SER A 1 128 ? -1.911 9.227 4.550 1.00 91.25 128 SER A CA 1
ATOM 1027 C C . SER A 1 128 ? -0.430 8.869 4.526 1.00 91.25 128 SER A C 1
ATOM 1029 O O . SER A 1 128 ? 0.373 9.507 5.206 1.00 91.25 128 SER A O 1
ATOM 1031 N N . LEU A 1 129 ? -0.067 7.847 3.752 1.00 90.75 129 LEU A N 1
ATOM 1032 C CA . LEU A 1 129 ? 1.299 7.390 3.534 1.00 90.75 129 LEU A CA 1
ATOM 1033 C C . LEU A 1 129 ? 1.406 6.827 2.119 1.00 90.75 129 LEU A C 1
ATOM 1035 O O . LEU A 1 129 ? 0.575 6.012 1.732 1.00 90.75 129 LEU A O 1
ATOM 1039 N N . LEU A 1 130 ? 2.434 7.250 1.390 1.00 91.75 130 LEU A N 1
ATOM 1040 C CA . LEU A 1 130 ? 2.791 6.734 0.072 1.00 91.75 130 LEU A CA 1
ATOM 1041 C C . LEU A 1 130 ? 4.190 6.112 0.158 1.00 91.75 130 LEU A C 1
ATOM 1043 O O . LEU A 1 130 ? 5.144 6.805 0.518 1.00 91.75 130 LEU A O 1
ATOM 1047 N N . PHE A 1 131 ? 4.295 4.821 -0.139 1.00 90.69 131 PHE A N 1
ATOM 1048 C CA . PHE A 1 131 ? 5.539 4.052 -0.150 1.00 90.69 131 PHE A CA 1
ATOM 1049 C C . PHE A 1 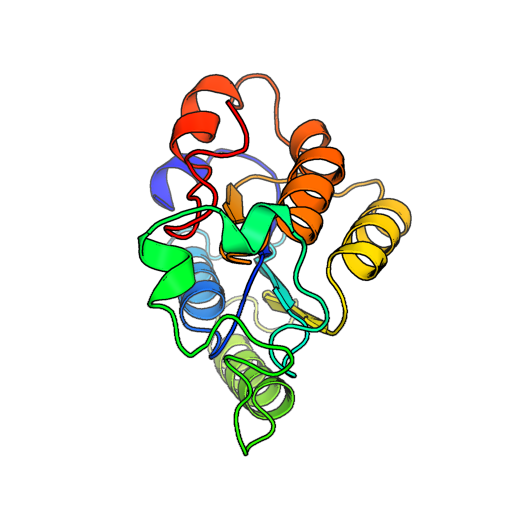131 ? 5.844 3.608 -1.590 1.00 90.69 131 PHE A C 1
ATOM 1051 O O . PHE A 1 131 ? 5.019 2.912 -2.178 1.00 90.69 131 PHE A O 1
ATOM 1058 N N . LEU A 1 132 ? 6.975 4.048 -2.165 1.00 89.25 132 LEU A N 1
ATOM 1059 C CA . LEU A 1 132 ? 7.331 3.834 -3.577 1.00 89.25 132 LEU A CA 1
ATOM 1060 C C . LEU A 1 132 ? 8.528 2.879 -3.721 1.00 89.25 132 LEU A C 1
ATOM 1062 O O . LEU A 1 132 ? 9.673 3.254 -3.475 1.00 89.25 132 LEU A O 1
ATOM 1066 N N . ASP A 1 133 ? 8.263 1.668 -4.191 1.00 84.62 133 ASP A N 1
ATOM 1067 C CA . ASP A 1 133 ? 9.232 0.572 -4.306 1.00 84.62 133 ASP A CA 1
ATOM 1068 C C . ASP A 1 133 ? 9.146 -0.146 -5.665 1.00 84.62 133 ASP A C 1
ATOM 1070 O O . ASP A 1 133 ? 9.447 -1.324 -5.792 1.00 84.62 133 ASP A O 1
ATOM 1074 N N . PHE A 1 134 ? 8.720 0.563 -6.718 1.00 77.19 134 PHE A N 1
ATOM 1075 C CA . PHE A 1 134 ? 8.656 -0.006 -8.069 1.00 77.19 134 PHE A CA 1
ATOM 1076 C C . PHE A 1 134 ? 10.025 -0.212 -8.726 1.00 77.19 134 PHE A C 1
ATOM 1078 O O . PHE A 1 134 ? 10.089 -0.875 -9.755 1.00 77.19 134 PHE A O 1
ATOM 1085 N N . ASP A 1 135 ? 11.082 0.433 -8.219 1.00 74.19 135 ASP A N 1
ATOM 1086 C CA . ASP A 1 135 ? 12.434 0.539 -8.807 1.00 74.19 135 ASP A CA 1
ATOM 1087 C C . ASP A 1 135 ? 12.530 1.095 -10.249 1.00 74.19 135 ASP A C 1
ATOM 1089 O O . ASP A 1 135 ? 13.610 1.498 -10.685 1.00 74.19 135 ASP A O 1
ATOM 1093 N N . LEU A 1 136 ? 11.405 1.214 -10.955 1.00 77.88 136 LEU A N 1
ATOM 1094 C CA . LEU A 1 136 ? 11.275 1.698 -12.325 1.00 77.88 136 LEU A CA 1
ATOM 1095 C C . LEU A 1 136 ? 10.776 3.146 -12.378 1.00 77.88 136 LEU A C 1
ATOM 1097 O O . LEU A 1 136 ? 9.929 3.575 -11.583 1.00 77.88 136 LEU A O 1
ATOM 1101 N N . TYR A 1 137 ? 11.272 3.904 -13.355 1.00 80.31 137 TYR A N 1
ATOM 1102 C CA . TYR A 1 137 ? 10.952 5.322 -13.522 1.00 80.31 137 TYR A CA 1
ATOM 1103 C C . TYR A 1 137 ? 9.472 5.580 -13.849 1.00 80.31 137 TYR A C 1
ATOM 1105 O O . TYR A 1 137 ? 8.815 6.353 -13.148 1.00 80.31 137 TYR A O 1
ATOM 1113 N N . GLU A 1 138 ? 8.945 4.937 -14.894 1.00 86.38 138 GLU A N 1
ATOM 1114 C CA . GLU A 1 138 ? 7.583 5.162 -15.403 1.00 86.38 138 GLU A CA 1
ATOM 1115 C C . GLU A 1 138 ? 6.491 4.953 -14.337 1.00 86.38 138 GLU A C 1
ATOM 1117 O O . GLU A 1 138 ? 5.739 5.899 -14.073 1.00 86.38 138 GLU A O 1
ATOM 1122 N N . PRO A 1 139 ? 6.410 3.797 -13.648 1.00 87.69 139 PRO A N 1
ATOM 1123 C CA . PRO A 1 139 ? 5.370 3.581 -12.645 1.00 87.69 139 PRO A CA 1
ATOM 1124 C C . PRO A 1 139 ? 5.554 4.480 -11.413 1.00 87.69 139 PRO A C 1
ATOM 1126 O O . PRO A 1 139 ? 4.569 4.934 -10.827 1.00 87.69 139 PRO A O 1
ATOM 1129 N N . THR A 1 140 ? 6.796 4.831 -11.051 1.00 87.56 140 THR A N 1
ATOM 1130 C CA . THR A 1 140 ? 7.062 5.789 -9.963 1.00 87.56 140 THR A CA 1
ATOM 1131 C C . THR A 1 140 ? 6.539 7.183 -10.307 1.00 87.56 140 THR A C 1
ATOM 1133 O O . THR A 1 140 ? 5.923 7.843 -9.466 1.00 87.56 140 THR A O 1
ATOM 1136 N N . LYS A 1 141 ? 6.751 7.636 -11.547 1.00 88.88 141 LYS A N 1
ATOM 1137 C CA . LYS A 1 141 ? 6.240 8.920 -12.032 1.00 88.88 141 LYS A CA 1
ATOM 1138 C C . LYS A 1 141 ? 4.713 8.952 -11.994 1.00 88.88 141 LYS A C 1
ATOM 1140 O O . LYS A 1 141 ? 4.153 9.894 -11.437 1.00 88.88 141 LYS A O 1
ATOM 1145 N N . VAL A 1 142 ? 4.051 7.912 -12.505 1.00 93.00 142 VAL A N 1
ATOM 1146 C CA . VAL A 1 142 ? 2.582 7.812 -12.480 1.00 93.00 142 VAL A CA 1
ATOM 1147 C C . VAL A 1 142 ? 2.054 7.832 -11.043 1.00 93.00 142 VAL A C 1
ATOM 1149 O O . VAL A 1 142 ? 1.137 8.592 -10.732 1.00 93.00 142 VAL A O 1
ATOM 1152 N N . ALA A 1 143 ? 2.662 7.073 -10.128 1.00 92.31 143 ALA A N 1
ATOM 1153 C CA . ALA A 1 143 ? 2.257 7.077 -8.724 1.00 92.31 143 ALA A CA 1
ATOM 1154 C C . ALA A 1 143 ? 2.336 8.477 -8.096 1.00 92.31 143 ALA A C 1
ATOM 1156 O O . ALA A 1 143 ? 1.412 8.898 -7.397 1.00 92.31 143 ALA A O 1
ATOM 1157 N N . LEU A 1 144 ? 3.408 9.224 -8.368 1.00 91.25 144 LEU A N 1
ATOM 1158 C CA . LEU A 1 144 ? 3.553 10.596 -7.884 1.00 91.25 144 LEU A CA 1
ATOM 1159 C C . LEU A 1 144 ? 2.504 11.532 -8.492 1.00 91.25 144 LEU A C 1
ATOM 1161 O O . LEU A 1 144 ? 1.869 12.281 -7.753 1.00 91.25 144 LEU A O 1
ATOM 1165 N N . GLU A 1 145 ? 2.285 11.479 -9.804 1.00 93.31 145 GLU A N 1
ATOM 1166 C CA . GLU A 1 145 ? 1.316 12.341 -10.491 1.00 93.31 145 GLU A CA 1
ATOM 1167 C C . GLU A 1 145 ? -0.111 12.160 -9.955 1.00 93.31 145 GLU A C 1
ATOM 1169 O O . GLU A 1 145 ? -0.825 13.145 -9.756 1.00 93.31 145 GLU A O 1
ATOM 1174 N N . TYR A 1 146 ? -0.513 10.922 -9.656 1.00 95.31 146 TYR A N 1
ATOM 1175 C CA . TYR A 1 146 ? -1.887 10.605 -9.263 1.00 95.31 146 TYR A CA 1
ATOM 1176 C C . TYR A 1 146 ? -2.126 10.595 -7.746 1.00 95.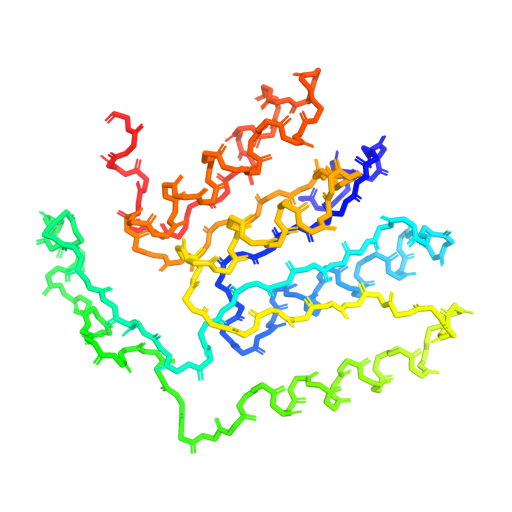31 146 TYR A C 1
ATOM 1178 O O . TYR A 1 146 ? -3.196 11.018 -7.298 1.00 95.31 146 TYR A O 1
ATOM 1186 N N . PHE A 1 147 ? -1.160 10.159 -6.928 1.00 93.56 147 PHE A N 1
ATOM 1187 C CA . PHE A 1 147 ? -1.349 10.077 -5.473 1.00 93.56 147 PHE A CA 1
ATOM 1188 C C . PHE A 1 147 ? -0.906 11.325 -4.717 1.00 93.56 147 PHE A C 1
ATOM 1190 O O . PHE A 1 147 ? -1.522 11.650 -3.698 1.00 93.56 147 PHE A O 1
ATOM 1197 N N . LEU A 1 148 ? 0.099 12.065 -5.195 1.00 90.38 148 LEU A N 1
ATOM 1198 C CA . LEU A 1 148 ? 0.567 13.273 -4.506 1.00 90.38 148 LEU A CA 1
ATOM 1199 C C . LEU A 1 148 ? -0.546 14.332 -4.345 1.00 90.38 148 LEU A C 1
ATOM 1201 O O . LEU A 1 148 ? -0.671 14.881 -3.247 1.00 9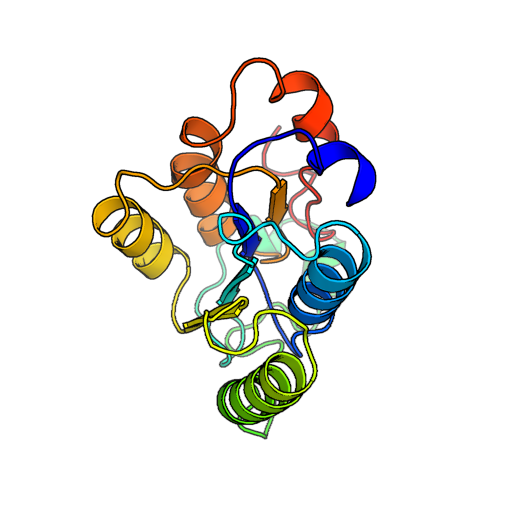0.38 148 LEU A O 1
ATOM 1205 N N . PRO A 1 149 ? -1.429 14.577 -5.341 1.00 91.94 149 PRO A N 1
ATOM 1206 C CA . PRO A 1 149 ? -2.573 15.479 -5.173 1.00 91.94 149 PRO A CA 1
ATOM 1207 C C . PRO A 1 149 ? -3.613 15.005 -4.146 1.00 91.94 149 PRO A C 1
ATOM 1209 O O . PRO A 1 149 ? -4.420 15.810 -3.680 1.00 91.94 149 PRO A O 1
ATOM 1212 N N . ARG A 1 150 ? -3.616 13.712 -3.793 1.00 92.44 150 ARG A N 1
ATOM 1213 C CA . ARG A 1 150 ? -4.536 13.097 -2.818 1.00 92.44 150 ARG A CA 1
ATOM 1214 C C . ARG A 1 150 ? -3.979 13.092 -1.388 1.00 92.44 150 ARG A C 1
ATOM 1216 O O . ARG A 1 150 ? -4.657 12.627 -0.470 1.00 92.44 150 ARG A O 1
ATOM 1223 N N . MET A 1 151 ? -2.765 13.605 -1.181 1.00 89.94 151 MET A N 1
ATOM 1224 C CA . MET A 1 151 ? -2.164 13.784 0.142 1.00 89.94 151 MET A CA 1
ATOM 1225 C C . MET A 1 151 ? -2.542 15.144 0.746 1.00 89.94 151 MET A C 1
ATOM 1227 O O . MET A 1 151 ? -2.665 16.152 0.048 1.00 89.94 151 MET A O 1
ATOM 1231 N N . CYS A 1 152 ? -2.694 15.211 2.072 1.00 80.88 152 CYS A N 1
ATOM 1232 C CA . CYS A 1 152 ? -2.968 16.476 2.759 1.00 80.88 152 CYS A CA 1
ATOM 1233 C C . CYS A 1 152 ? -1.795 17.466 2.601 1.00 80.88 152 CYS A C 1
ATOM 1235 O O . CYS A 1 152 ? -0.676 17.192 3.039 1.00 80.88 152 CYS A O 1
ATOM 1237 N N . LYS A 1 153 ? -2.065 18.656 2.035 1.00 68.75 153 LYS A N 1
ATOM 1238 C CA . LYS A 1 153 ? -1.060 19.706 1.749 1.00 68.75 153 LYS A CA 1
ATOM 1239 C C . LYS A 1 153 ? -0.219 20.105 2.965 1.00 68.75 153 LYS A C 1
ATOM 1241 O O . LYS A 1 153 ? 0.991 20.259 2.845 1.00 68.75 153 LYS A O 1
ATOM 1246 N N . GLU A 1 154 ? -0.841 20.214 4.139 1.00 63.22 154 GLU A N 1
ATOM 1247 C CA . GLU A 1 154 ? -0.173 20.589 5.399 1.00 63.22 154 GLU A CA 1
ATOM 1248 C C . GLU A 1 154 ? 0.861 19.554 5.873 1.00 63.22 154 GLU A C 1
ATOM 1250 O O . GLU A 1 154 ? 1.695 19.834 6.731 1.00 63.22 154 GLU A O 1
ATOM 1255 N N . GLN A 1 155 ? 0.831 18.352 5.300 1.00 59.19 155 GLN A N 1
ATOM 1256 C CA . GLN A 1 155 ? 1.687 17.231 5.673 1.00 59.19 155 GLN A CA 1
ATOM 1257 C C . GLN A 1 155 ? 2.596 16.784 4.525 1.00 59.19 155 GLN A C 1
ATOM 1259 O O . GLN A 1 155 ? 3.452 15.925 4.726 1.00 59.19 155 GLN A O 1
ATOM 1264 N N . LEU A 1 156 ? 2.496 17.428 3.359 1.00 58.28 156 LEU A N 1
ATOM 1265 C CA . LEU A 1 156 ? 3.330 17.150 2.195 1.00 58.28 156 LEU A CA 1
ATOM 1266 C C . LEU A 1 156 ? 4.818 17.396 2.495 1.00 58.28 156 LEU A C 1
ATOM 1268 O O . LEU A 1 156 ? 5.648 16.547 2.199 1.00 58.28 156 LEU A O 1
ATOM 1272 N N . LEU A 1 157 ? 5.171 18.507 3.157 1.00 51.69 157 LEU A N 1
ATOM 1273 C CA . LEU A 1 157 ? 6.574 18.859 3.438 1.00 51.69 157 LEU A CA 1
ATOM 1274 C C . LEU A 1 157 ? 7.271 17.862 4.394 1.00 51.69 157 LEU A C 1
ATOM 1276 O O . LEU A 1 157 ? 8.389 17.430 4.102 1.00 51.69 157 LEU A O 1
ATOM 1280 N N . PRO A 1 158 ? 6.648 17.445 5.520 1.00 50.47 158 PRO A N 1
ATOM 1281 C CA . PRO A 1 158 ? 7.199 16.387 6.367 1.00 50.47 158 PRO A CA 1
ATOM 1282 C C . PRO A 1 158 ? 7.198 15.003 5.702 1.00 50.47 158 PRO A C 1
ATOM 1284 O O . PRO A 1 158 ? 8.107 14.217 5.980 1.00 50.47 158 PRO A O 1
ATOM 1287 N N . LEU A 1 159 ? 6.204 14.694 4.852 1.00 54.34 159 LEU A N 1
ATOM 1288 C CA . LEU A 1 159 ? 6.086 13.394 4.180 1.00 54.34 159 LEU A CA 1
ATOM 1289 C C . LEU A 1 159 ? 6.867 13.266 2.874 1.00 54.34 159 LEU A C 1
ATOM 1291 O O . LEU A 1 159 ? 7.137 12.137 2.488 1.00 54.34 159 LEU A O 1
ATOM 1295 N N . MET A 1 160 ? 7.339 14.343 2.243 1.00 51.53 160 MET A N 1
ATOM 1296 C CA . MET A 1 160 ? 8.300 14.225 1.137 1.00 51.53 160 MET A CA 1
ATOM 1297 C C . MET A 1 160 ? 9.601 13.543 1.589 1.00 51.53 160 MET A C 1
ATOM 1299 O O . MET A 1 160 ? 10.232 12.852 0.803 1.00 51.53 160 MET A O 1
ATOM 1303 N N . LYS A 1 161 ? 9.965 13.640 2.879 1.00 44.03 161 LYS A N 1
ATOM 1304 C CA . LYS A 1 161 ? 11.052 12.834 3.481 1.00 44.03 161 LYS A CA 1
ATOM 1305 C C . LYS A 1 161 ? 10.684 11.359 3.699 1.00 44.03 161 LYS A C 1
ATOM 1307 O O . LYS A 1 161 ? 11.546 10.560 4.051 1.00 44.03 161 LYS A O 1
ATOM 1312 N N . LEU A 1 162 ? 9.399 11.039 3.599 1.00 50.72 162 LEU A N 1
ATOM 1313 C CA . LEU A 1 162 ? 8.785 9.742 3.864 1.00 50.72 162 LEU A CA 1
ATOM 1314 C C . LEU A 1 162 ? 8.364 9.023 2.574 1.00 50.72 162 LEU A C 1
ATOM 1316 O O . LEU A 1 162 ? 8.047 7.840 2.654 1.00 50.72 162 LEU A O 1
ATOM 1320 N N . ILE A 1 163 ? 8.390 9.717 1.426 1.00 56.41 163 ILE A N 1
ATOM 1321 C CA . ILE A 1 163 ? 8.467 9.095 0.105 1.00 56.41 163 ILE A CA 1
ATOM 1322 C C . ILE A 1 163 ? 9.798 8.350 0.088 1.00 56.41 163 ILE A C 1
ATOM 1324 O O . ILE A 1 163 ? 10.877 8.929 -0.064 1.00 56.41 163 ILE A O 1
ATOM 1328 N N . ILE A 1 164 ? 9.717 7.060 0.380 1.00 57.00 164 ILE A N 1
ATOM 1329 C CA . ILE A 1 164 ? 10.846 6.160 0.240 1.00 57.00 164 ILE A CA 1
ATOM 1330 C C . ILE A 1 164 ? 10.885 5.801 -1.230 1.00 57.00 164 ILE A C 1
ATOM 1332 O O . ILE A 1 164 ? 9.864 5.411 -1.773 1.00 57.00 164 ILE A O 1
ATOM 1336 N N . PHE A 1 165 ? 12.042 6.016 -1.840 1.00 55.56 165 PHE A N 1
ATOM 1337 C CA . PHE A 1 165 ? 12.368 5.503 -3.156 1.00 55.56 165 PHE A CA 1
ATOM 1338 C C . PHE A 1 165 ? 13.195 4.238 -2.942 1.00 55.56 165 PHE A C 1
ATOM 1340 O O . PHE A 1 165 ? 14.225 4.313 -2.255 1.00 55.56 165 PHE A O 1
ATOM 1347 N N . GLY A 1 166 ? 12.767 3.129 -3.548 1.00 49.12 166 GLY A N 1
ATOM 1348 C CA . GLY A 1 166 ? 13.639 2.000 -3.872 1.00 49.12 166 GLY A CA 1
ATOM 1349 C C . GLY A 1 166 ? 14.920 2.503 -4.552 1.00 49.12 166 GLY A C 1
ATOM 1350 O O . GLY A 1 166 ? 14.921 3.540 -5.232 1.00 49.12 166 GLY A O 1
ATOM 1351 N N . GLY A 1 167 ? 16.051 1.862 -4.251 1.00 45.19 167 GLY A N 1
ATOM 1352 C CA . GLY A 1 167 ? 17.401 2.442 -4.326 1.00 45.19 167 GLY A CA 1
ATOM 1353 C C . GLY A 1 167 ? 17.805 3.089 -5.659 1.00 45.19 167 GLY A C 1
ATOM 1354 O O . GLY A 1 167 ? 18.705 3.925 -5.668 1.00 45.19 167 GLY A O 1
ATOM 1355 N N . GLN A 1 168 ? 17.128 2.783 -6.768 1.00 45.94 168 GLN A N 1
ATOM 1356 C CA . GLN A 1 168 ? 17.520 3.229 -8.106 1.00 45.94 168 GLN A CA 1
ATOM 1357 C C . GLN A 1 168 ? 16.887 4.547 -8.587 1.00 45.94 168 GLN A C 1
ATOM 1359 O O . GLN A 1 168 ? 17.437 5.187 -9.490 1.00 45.94 168 GLN A O 1
ATOM 1364 N N . VAL A 1 169 ? 15.768 4.999 -8.008 1.00 49.69 169 VAL A N 1
ATOM 1365 C CA . VAL A 1 169 ? 15.001 6.141 -8.563 1.00 49.69 169 VAL A CA 1
ATOM 1366 C C . VAL A 1 169 ? 15.365 7.488 -7.912 1.00 49.69 169 VAL A C 1
ATOM 1368 O O . VAL A 1 169 ? 15.108 8.549 -8.485 1.00 49.69 169 VAL A O 1
ATOM 1371 N N . ARG A 1 170 ? 16.068 7.478 -6.765 1.00 46.00 170 ARG A N 1
ATOM 1372 C CA . ARG A 1 170 ? 16.455 8.698 -6.015 1.00 46.00 170 ARG A CA 1
ATOM 1373 C C . ARG A 1 170 ? 17.194 9.757 -6.837 1.00 46.00 170 ARG A C 1
ATOM 1375 O O . ARG A 1 170 ? 17.073 10.937 -6.527 1.00 46.00 170 ARG A O 1
ATOM 1382 N N . HIS A 1 171 ? 17.958 9.353 -7.849 1.00 43.81 171 HIS A N 1
ATOM 1383 C CA . HIS A 1 171 ? 18.790 10.259 -8.649 1.00 43.81 171 HIS A CA 1
ATOM 1384 C C . HIS A 1 171 ? 18.113 10.804 -9.915 1.00 43.81 171 HIS A C 1
ATOM 1386 O O . HIS A 1 171 ? 18.731 11.597 -10.614 1.00 43.81 171 HIS A O 1
ATOM 1392 N N . LYS A 1 172 ? 16.886 10.373 -10.240 1.00 45.69 172 LYS A N 1
ATOM 1393 C CA . LYS A 1 172 ? 16.264 10.628 -11.557 1.00 45.69 172 LYS A CA 1
ATOM 1394 C C . LYS A 1 172 ? 15.110 11.632 -11.539 1.00 45.69 172 LYS A C 1
ATOM 1396 O O . LYS A 1 172 ? 14.658 12.052 -12.597 1.00 45.69 172 LYS A O 1
ATOM 1401 N N . LEU A 1 173 ? 14.608 11.982 -10.357 1.00 48.38 173 LEU A N 1
ATOM 1402 C CA . LEU A 1 173 ? 13.442 12.859 -10.179 1.00 48.38 173 LEU A CA 1
ATOM 1403 C C . LEU A 1 173 ? 13.802 14.255 -9.634 1.00 48.38 173 LEU A C 1
ATOM 1405 O O . LEU A 1 173 ? 12.898 15.034 -9.334 1.00 48.38 173 LEU A O 1
ATOM 1409 N N . TYR A 1 174 ? 15.100 14.566 -9.528 1.00 36.81 174 TYR A N 1
ATOM 1410 C CA . TYR A 1 174 ? 15.645 15.871 -9.141 1.00 36.81 174 TYR A CA 1
ATOM 1411 C C . TYR A 1 174 ? 16.659 16.364 -10.167 1.00 36.81 174 TYR A C 1
ATOM 1413 O O . TYR A 1 174 ? 17.468 15.525 -10.622 1.00 36.81 174 TYR A O 1
#

pLDDT: mean 83.01, std 15.76, range [36.81, 98.19]

Organism: NCBI:txid997296

Sequence (174 aa):
MFKKQINIKGSIIECGVHHGSGVMAWAKLSAALEPYALHRRIIGFDTFEGFCHIANEDRTSVESKQNKELQVGGFSTEHDVYEELQELIKEFDDNRYLNQFPKVFLVKGDATETIPKYVEENPHLLVSLLFLDFDLYEPTKVALEYFLPRMCKEQLLPLMKLIIFGGQVRHKLY